Protein AF-A0A7C3QX15-F1 (afdb_monomer)

Structure (mmCIF, N/CA/C/O backbone):
data_AF-A0A7C3QX15-F1
#
_entry.id   AF-A0A7C3QX15-F1
#
loop_
_atom_site.group_PDB
_atom_site.id
_atom_site.type_symbol
_atom_site.label_atom_id
_atom_site.label_alt_id
_atom_site.label_comp_id
_atom_site.label_asym_id
_atom_site.label_entity_id
_atom_site.label_seq_id
_atom_site.pdbx_PDB_ins_code
_atom_site.Cartn_x
_atom_site.Cartn_y
_atom_site.Cartn_z
_atom_site.occupancy
_atom_site.B_iso_or_equiv
_atom_site.auth_seq_id
_atom_site.auth_comp_id
_atom_site.auth_asym_id
_atom_site.auth_atom_id
_atom_site.pdbx_PDB_model_num
ATOM 1 N N . LEU A 1 1 ? -19.356 -6.283 27.695 1.00 89.75 1 LEU A N 1
ATOM 2 C CA . LEU A 1 1 ? -19.575 -6.389 26.233 1.00 89.75 1 LEU A CA 1
ATOM 3 C C . LEU A 1 1 ? -19.190 -5.093 25.520 1.00 89.75 1 LEU A C 1
ATOM 5 O O . LEU A 1 1 ? -18.291 -5.144 24.699 1.00 89.75 1 LEU A O 1
ATOM 9 N N . TYR A 1 2 ? -19.756 -3.944 25.911 1.00 93.06 2 TYR A N 1
ATOM 10 C CA . TYR A 1 2 ? -19.477 -2.628 25.309 1.00 93.06 2 TYR A CA 1
ATOM 11 C C . TYR A 1 2 ? -17.982 -2.279 25.180 1.00 93.06 2 TYR A C 1
ATOM 13 O O . TYR A 1 2 ? -17.516 -1.969 24.092 1.00 93.06 2 TYR A O 1
ATOM 21 N N . LYS A 1 3 ? -17.191 -2.453 26.250 1.00 94.88 3 LYS A N 1
ATOM 22 C CA . LYS A 1 3 ? -15.732 -2.239 26.210 1.00 94.88 3 LYS A CA 1
ATOM 23 C C . LYS A 1 3 ? -15.023 -3.061 25.124 1.00 94.88 3 LYS A C 1
ATOM 25 O O . LYS A 1 3 ? -14.205 -2.522 24.402 1.00 94.88 3 LYS A O 1
ATOM 30 N N . ARG A 1 4 ? -15.403 -4.332 24.944 1.00 94.94 4 ARG A N 1
ATOM 31 C CA . ARG A 1 4 ? -14.824 -5.194 23.899 1.00 94.94 4 ARG A CA 1
ATOM 32 C C . ARG A 1 4 ? -15.169 -4.704 22.492 1.00 94.94 4 ARG A C 1
ATOM 34 O O . ARG A 1 4 ? -14.374 -4.887 21.583 1.00 94.94 4 ARG A O 1
ATOM 41 N N . ILE A 1 5 ? -16.348 -4.103 22.318 1.00 95.56 5 ILE A N 1
ATOM 42 C CA . ILE A 1 5 ? -16.753 -3.494 21.047 1.00 95.56 5 ILE A CA 1
ATOM 43 C C . ILE A 1 5 ? -15.894 -2.255 20.776 1.00 95.56 5 ILE A C 1
ATOM 45 O O . ILE A 1 5 ? -15.373 -2.137 19.675 1.00 95.56 5 ILE A O 1
ATOM 49 N N . MET A 1 6 ? -15.673 -1.395 21.778 1.00 94.81 6 MET A N 1
ATOM 50 C CA . MET A 1 6 ? -14.774 -0.239 21.635 1.00 94.81 6 MET A CA 1
ATOM 51 C C . MET A 1 6 ? -13.346 -0.672 21.279 1.00 94.81 6 MET A C 1
ATOM 53 O O . MET A 1 6 ? -12.776 -0.203 20.293 1.00 94.81 6 MET A O 1
ATOM 57 N N . ASP A 1 7 ? -12.806 -1.649 22.012 1.00 95.50 7 ASP A N 1
ATOM 58 C CA . ASP A 1 7 ? -11.473 -2.187 21.738 1.00 95.50 7 ASP A CA 1
ATOM 59 C C . ASP A 1 7 ? -11.401 -2.770 20.312 1.00 95.50 7 ASP A C 1
ATOM 61 O O . ASP A 1 7 ? -10.409 -2.600 19.603 1.00 95.50 7 ASP A O 1
ATOM 65 N N . PHE A 1 8 ? -12.457 -3.441 19.840 1.00 95.38 8 PHE A N 1
ATOM 66 C CA . PHE A 1 8 ? -12.529 -3.937 18.465 1.00 95.38 8 PHE A CA 1
ATOM 67 C C . PHE A 1 8 ? -12.553 -2.800 17.433 1.00 95.38 8 PHE A C 1
ATOM 69 O O . PHE A 1 8 ? -11.828 -2.878 16.441 1.00 95.38 8 PHE A O 1
ATOM 76 N N . THR A 1 9 ? -13.326 -1.733 17.658 1.00 93.69 9 THR A N 1
ATOM 77 C CA . THR A 1 9 ? -13.381 -0.585 16.736 1.00 93.69 9 THR A CA 1
ATOM 78 C C . THR A 1 9 ? -12.036 0.138 16.609 1.00 93.69 9 THR A C 1
ATOM 80 O O . THR A 1 9 ? -11.681 0.589 15.515 1.00 93.69 9 THR A O 1
ATOM 83 N N . ASP A 1 10 ? -11.226 0.158 17.671 1.00 93.75 10 ASP A N 1
ATOM 84 C CA . ASP A 1 10 ? -9.857 0.685 17.618 1.00 93.75 10 ASP A CA 1
ATOM 85 C C . ASP A 1 10 ? -8.946 -0.176 16.736 1.00 93.75 10 ASP A C 1
ATOM 87 O O . ASP A 1 10 ? -8.177 0.341 15.915 1.00 93.75 10 ASP A O 1
ATOM 91 N N . HIS A 1 11 ? -9.039 -1.504 16.859 1.00 94.75 11 HIS A N 1
ATOM 92 C CA . HIS A 1 11 ? -8.327 -2.421 15.967 1.00 94.75 11 HIS A CA 1
ATOM 93 C C . HIS A 1 11 ? -8.800 -2.272 14.519 1.00 94.75 11 HIS A C 1
ATOM 95 O O . HIS A 1 11 ? -7.972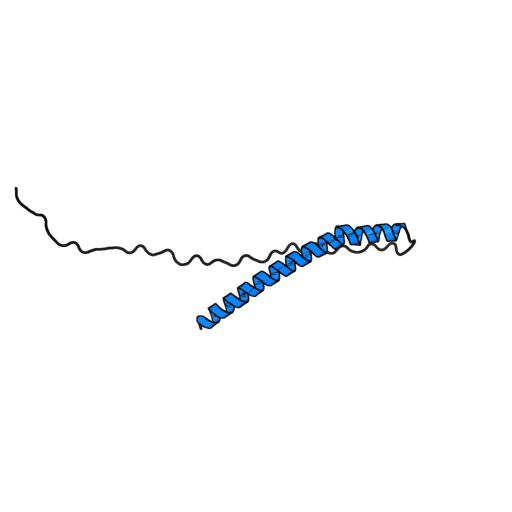 -2.208 13.610 1.00 94.75 11 HIS A O 1
ATOM 101 N N . TRP A 1 12 ? -10.108 -2.137 14.300 1.00 93.56 12 TRP A N 1
ATOM 102 C CA . TRP A 1 12 ? -10.686 -1.946 12.971 1.00 93.56 12 TRP A CA 1
ATOM 103 C C . TRP A 1 12 ? -10.180 -0.664 12.298 1.00 93.56 12 TRP A C 1
ATOM 105 O O . TRP A 1 12 ? -9.813 -0.665 11.122 1.00 93.56 12 TRP A O 1
ATOM 115 N N . THR A 1 13 ? -10.045 0.415 13.070 1.00 90.62 13 THR A N 1
ATOM 116 C CA . THR A 1 13 ? -9.457 1.675 12.597 1.00 90.62 13 THR A CA 1
ATOM 117 C C . THR A 1 13 ? -8.003 1.491 12.151 1.00 90.62 13 THR A C 1
ATOM 119 O O . THR A 1 13 ? -7.591 2.030 11.120 1.00 90.62 13 THR A O 1
ATOM 122 N N . LYS A 1 14 ? -7.210 0.704 12.891 1.00 92.50 14 LYS A N 1
ATOM 123 C CA . LYS A 1 14 ? -5.823 0.379 12.508 1.00 92.50 14 LYS A CA 1
ATOM 124 C C . LYS A 1 14 ? -5.769 -0.430 11.209 1.00 92.50 14 LYS A C 1
ATOM 126 O O . LYS A 1 14 ? -4.928 -0.136 10.361 1.00 92.50 14 LYS A O 1
ATOM 131 N N . VAL A 1 15 ? -6.680 -1.388 11.028 1.00 93.6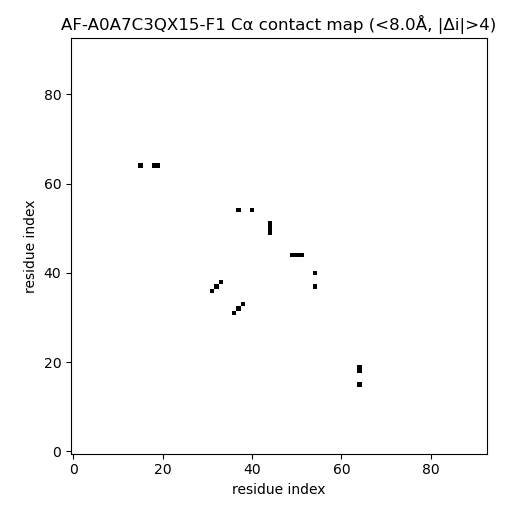9 15 VAL A N 1
ATOM 132 C CA . VAL A 1 15 ? -6.794 -2.175 9.787 1.00 93.69 15 VAL A CA 1
ATOM 133 C C . VAL A 1 15 ? -7.089 -1.270 8.591 1.00 93.69 15 VAL A C 1
ATOM 135 O O . VAL A 1 15 ? -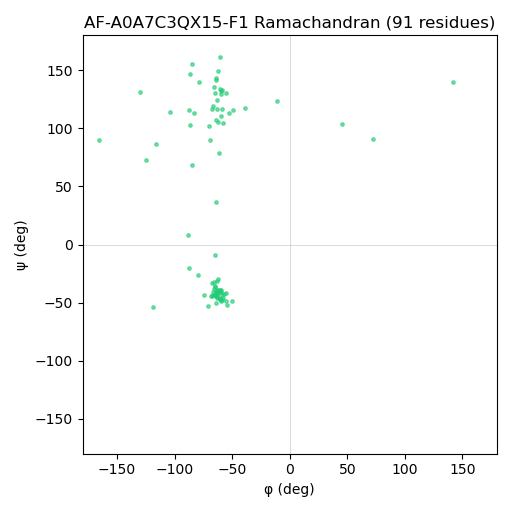6.394 -1.360 7.580 1.00 93.69 15 VAL A O 1
ATOM 138 N N . GLY A 1 16 ? -8.048 -0.347 8.717 1.00 88.25 16 GLY A N 1
ATOM 139 C CA . GLY A 1 16 ? -8.371 0.605 7.649 1.00 88.25 16 GLY A CA 1
ATOM 140 C C . GLY A 1 16 ? -7.165 1.446 7.213 1.00 88.25 16 GLY A C 1
ATOM 141 O O . GLY A 1 16 ? -6.907 1.589 6.019 1.00 88.25 16 GLY A O 1
ATOM 142 N N . LYS A 1 17 ? -6.367 1.934 8.174 1.00 87.94 17 LYS A N 1
ATOM 143 C CA . LYS A 1 17 ? -5.126 2.676 7.887 1.00 87.94 17 LYS A CA 1
ATOM 144 C C . LYS A 1 17 ? -4.088 1.816 7.161 1.00 87.94 17 LYS A C 1
ATOM 146 O O . LYS A 1 17 ? -3.513 2.265 6.175 1.00 87.94 17 LYS A O 1
ATOM 151 N N . ALA A 1 18 ? -3.858 0.589 7.630 1.00 91.06 18 ALA A N 1
ATOM 152 C CA . ALA A 1 18 ? -2.898 -0.324 7.009 1.00 91.06 18 ALA A CA 1
ATOM 153 C C . ALA A 1 18 ? -3.287 -0.672 5.564 1.00 91.06 18 ALA A C 1
ATOM 155 O O . ALA A 1 18 ? -2.423 -0.708 4.687 1.00 91.06 18 ALA A O 1
ATOM 156 N N . LEU A 1 19 ? -4.584 -0.864 5.304 1.00 90.81 19 LEU A N 1
ATOM 157 C CA . LEU A 1 19 ? -5.094 -1.100 3.958 1.00 90.81 19 LEU A CA 1
ATOM 158 C C . LEU A 1 19 ? -4.864 0.110 3.041 1.00 90.81 19 LEU A C 1
ATOM 160 O O . LEU A 1 19 ? -4.417 -0.076 1.913 1.00 90.81 19 LEU A O 1
ATOM 164 N N . GLY A 1 20 ? -5.091 1.334 3.530 1.00 85.44 20 GLY A N 1
ATOM 165 C CA . GLY A 1 20 ? -4.766 2.557 2.785 1.00 85.44 20 GLY A CA 1
ATOM 166 C C . GLY A 1 20 ? -3.295 2.603 2.359 1.00 85.44 20 GLY A C 1
ATOM 167 O O . GLY A 1 20 ? -2.993 2.756 1.178 1.00 85.44 20 GLY A O 1
ATOM 168 N N . THR A 1 21 ? -2.374 2.343 3.291 1.00 89.81 21 THR A N 1
ATOM 169 C CA . THR A 1 21 ? -0.933 2.283 2.991 1.00 89.81 21 THR A CA 1
ATOM 170 C C . THR A 1 21 ? -0.584 1.192 1.970 1.00 89.81 21 THR A C 1
ATOM 172 O O . THR A 1 21 ? 0.276 1.394 1.106 1.00 89.81 21 THR A O 1
ATOM 175 N N . ALA A 1 22 ? -1.226 0.023 2.058 1.00 89.94 22 ALA A N 1
ATOM 176 C CA . ALA A 1 22 ? -1.015 -1.071 1.113 1.00 89.94 22 ALA A CA 1
ATOM 177 C C . ALA A 1 22 ? -1.460 -0.684 -0.306 1.00 89.94 22 ALA A C 1
ATOM 179 O O . ALA A 1 22 ? -0.707 -0.896 -1.259 1.00 89.94 22 ALA A O 1
ATOM 180 N N . VAL A 1 23 ? -2.629 -0.048 -0.433 1.00 87.25 23 VAL A N 1
ATOM 181 C CA . VAL A 1 23 ? -3.142 0.483 -1.706 1.00 87.25 23 VAL A CA 1
ATOM 182 C C . VAL A 1 23 ? -2.199 1.547 -2.274 1.00 87.25 23 VAL A C 1
ATOM 184 O O . VAL A 1 23 ? -1.819 1.468 -3.441 1.00 87.25 23 VAL A O 1
ATOM 187 N N . ASP A 1 24 ? -1.724 2.488 -1.456 1.00 87.19 24 ASP A N 1
ATOM 188 C CA . ASP A 1 24 ? -0.763 3.509 -1.896 1.00 87.19 24 ASP A CA 1
ATOM 189 C C . ASP A 1 24 ? 0.544 2.898 -2.418 1.00 87.19 24 ASP A C 1
ATOM 191 O O . ASP A 1 24 ? 1.115 3.353 -3.415 1.00 87.19 24 ASP A O 1
ATOM 195 N N . THR A 1 25 ? 1.030 1.856 -1.744 1.00 91.38 25 THR A N 1
ATOM 196 C CA . THR A 1 25 ? 2.256 1.146 -2.128 1.00 91.38 25 THR A CA 1
ATOM 197 C C . THR A 1 25 ? 2.058 0.396 -3.440 1.00 91.38 25 THR A C 1
ATOM 199 O O . THR A 1 25 ? 2.898 0.500 -4.337 1.00 91.38 25 THR A O 1
ATOM 202 N N . TYR A 1 26 ? 0.924 -0.291 -3.589 1.00 89.19 26 TYR A N 1
ATOM 203 C CA . TYR A 1 26 ? 0.528 -0.944 -4.832 1.00 89.19 26 TYR A CA 1
ATOM 204 C C . TYR A 1 26 ? 0.452 0.051 -5.999 1.00 89.19 26 TYR A C 1
ATOM 206 O O . TYR A 1 26 ? 1.024 -0.202 -7.061 1.00 89.19 26 TYR A O 1
ATOM 214 N N . ASN A 1 27 ? -0.168 1.215 -5.796 1.00 85.75 27 ASN A N 1
ATOM 215 C CA . ASN A 1 27 ? -0.302 2.247 -6.828 1.00 85.75 27 ASN A CA 1
ATOM 216 C C . ASN A 1 27 ? 1.066 2.790 -7.276 1.00 85.75 27 ASN A C 1
ATOM 218 O O . ASN A 1 27 ? 1.329 2.931 -8.473 1.00 85.75 27 ASN A O 1
ATOM 222 N N . LYS A 1 28 ? 1.984 3.040 -6.332 1.00 88.75 28 LYS A N 1
ATOM 223 C CA . LYS A 1 28 ? 3.366 3.460 -6.643 1.00 88.75 28 LYS A CA 1
ATOM 224 C C . LYS A 1 28 ? 4.142 2.380 -7.401 1.00 88.75 28 LYS A C 1
ATOM 226 O O . LYS A 1 28 ? 4.877 2.695 -8.344 1.00 88.75 28 LYS A O 1
ATOM 231 N N . ALA A 1 29 ? 3.993 1.120 -6.993 1.00 90.94 29 ALA A N 1
ATOM 232 C CA . ALA A 1 29 ? 4.622 -0.015 -7.656 1.00 90.94 29 ALA A CA 1
ATOM 233 C C . ALA A 1 29 ? 4.087 -0.189 -9.085 1.00 90.94 29 ALA A C 1
ATOM 235 O O . ALA A 1 29 ? 4.885 -0.306 -10.013 1.00 90.94 29 ALA A O 1
ATOM 236 N N . SER A 1 30 ? 2.771 -0.089 -9.279 1.00 88.94 30 SER A N 1
ATOM 237 C CA . SER A 1 30 ? 2.117 -0.160 -10.594 1.00 88.94 30 SER A CA 1
ATOM 238 C C . SER A 1 30 ? 2.609 0.950 -11.525 1.00 88.94 30 SER A C 1
ATOM 240 O O . SER A 1 30 ? 3.081 0.675 -12.627 1.00 88.94 30 SER A O 1
ATOM 242 N N . GLY A 1 31 ? 2.677 2.196 -11.043 1.00 87.25 31 GLY A N 1
ATOM 243 C CA . GLY A 1 31 ? 3.252 3.291 -11.831 1.00 87.25 31 GLY A CA 1
ATOM 244 C C . GLY A 1 31 ? 4.735 3.086 -12.183 1.00 87.25 31 GLY A C 1
ATOM 245 O O . GLY A 1 31 ? 5.200 3.548 -13.227 1.00 87.25 31 GLY A O 1
ATOM 246 N N . THR A 1 32 ? 5.497 2.380 -11.341 1.00 92.12 32 THR A N 1
ATOM 247 C CA . THR A 1 32 ? 6.898 2.019 -11.626 1.00 92.12 32 THR A CA 1
ATOM 248 C C . THR A 1 32 ? 6.991 0.903 -12.666 1.00 92.12 32 THR A C 1
ATOM 250 O O . THR A 1 32 ? 7.812 0.991 -13.584 1.00 92.12 32 THR A O 1
ATOM 253 N N . LEU A 1 33 ? 6.142 -0.119 -12.543 1.00 90.00 33 LEU A N 1
ATOM 254 C CA . LEU A 1 33 ? 6.014 -1.218 -13.496 1.00 90.00 33 LEU A CA 1
ATOM 255 C C . LEU A 1 33 ? 5.743 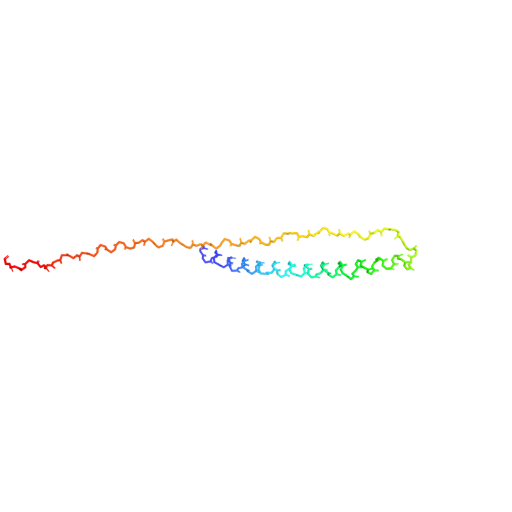-0.665 -14.902 1.00 90.00 33 LEU A C 1
ATOM 257 O O . LEU A 1 33 ? 6.509 -0.933 -15.828 1.00 90.00 33 LEU A O 1
ATOM 261 N N . GLU A 1 34 ? 4.735 0.193 -15.039 1.00 87.62 34 GLU A N 1
ATOM 262 C CA . GLU A 1 34 ? 4.333 0.781 -16.319 1.00 87.62 34 GLU A CA 1
ATOM 263 C C . GLU A 1 34 ? 5.416 1.674 -16.933 1.00 87.62 34 GLU A C 1
ATOM 265 O O . GLU A 1 34 ? 5.785 1.512 -18.098 1.00 87.62 34 GLU A O 1
ATOM 270 N N . ARG A 1 35 ? 5.965 2.614 -16.152 1.00 89.62 35 ARG A N 1
ATOM 271 C CA . ARG A 1 35 ? 6.870 3.650 -16.684 1.00 89.62 35 ARG A CA 1
ATOM 272 C C . ARG A 1 35 ? 8.294 3.166 -16.909 1.00 89.62 35 ARG A C 1
ATOM 274 O O . ARG A 1 35 ? 9.015 3.765 -17.704 1.00 89.62 35 ARG A O 1
ATOM 281 N N . ARG A 1 36 ? 8.739 2.150 -16.168 1.00 90.88 36 ARG A N 1
ATOM 282 C CA . ARG A 1 36 ? 10.146 1.721 -16.177 1.00 90.88 36 ARG A CA 1
ATOM 283 C C . ARG A 1 36 ? 10.301 0.293 -16.657 1.00 90.88 36 ARG A C 1
ATOM 285 O O . ARG A 1 36 ? 11.073 0.054 -17.584 1.00 90.88 36 ARG A O 1
ATOM 292 N N . VAL A 1 37 ? 9.584 -0.645 -16.046 1.00 90.31 37 VAL A N 1
ATOM 293 C CA . VAL A 1 37 ? 9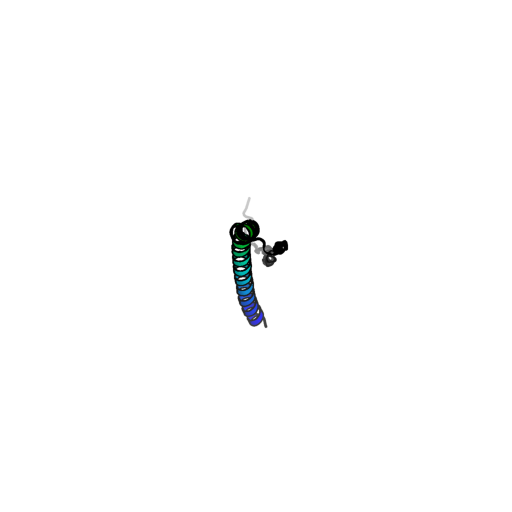.790 -2.076 -16.303 1.00 90.31 37 VAL A CA 1
ATOM 294 C C . VAL A 1 37 ? 9.283 -2.452 -17.690 1.00 90.31 37 VAL A C 1
ATOM 296 O O . VAL A 1 37 ? 10.062 -2.968 -18.486 1.00 90.31 37 VAL A O 1
ATOM 299 N N . LEU A 1 38 ? 8.032 -2.124 -18.024 1.00 88.50 38 LEU A N 1
ATOM 300 C CA . LEU A 1 38 ? 7.453 -2.470 -19.328 1.00 88.50 38 LEU A CA 1
ATOM 301 C C . LEU A 1 38 ? 8.168 -1.760 -20.487 1.00 88.50 38 LEU A C 1
ATOM 303 O O . LEU A 1 38 ? 8.410 -2.360 -21.533 1.00 88.50 38 LEU A O 1
ATOM 307 N N . VAL A 1 39 ? 8.591 -0.508 -20.290 1.00 88.06 39 VAL A N 1
ATOM 308 C CA . VAL A 1 39 ? 9.405 0.225 -21.278 1.00 88.06 39 VAL A CA 1
ATOM 309 C C . VAL A 1 39 ? 10.760 -0.454 -21.496 1.00 88.06 39 VAL A C 1
ATOM 311 O O . VAL A 1 39 ? 11.197 -0.617 -22.635 1.00 88.06 39 VAL A O 1
ATOM 314 N N . THR A 1 40 ? 11.425 -0.881 -20.420 1.00 88.88 40 THR A N 1
ATOM 315 C CA . THR A 1 40 ? 12.714 -1.584 -20.512 1.00 88.88 40 THR A CA 1
ATOM 316 C C . THR A 1 40 ? 12.553 -2.947 -21.178 1.00 88.88 40 THR A C 1
ATOM 318 O O . THR A 1 40 ? 13.368 -3.305 -22.023 1.00 88.88 40 THR A O 1
ATOM 321 N N . ALA A 1 41 ? 11.484 -3.681 -20.864 1.00 87.06 41 ALA A N 1
ATOM 322 C CA . ALA A 1 41 ? 11.172 -4.955 -21.501 1.00 87.06 41 ALA A CA 1
ATOM 323 C C . ALA A 1 41 ? 11.000 -4.819 -23.023 1.00 87.06 41 ALA A C 1
ATOM 325 O O . ALA A 1 41 ? 11.582 -5.604 -23.769 1.00 87.06 41 ALA A O 1
ATOM 326 N N . ARG A 1 42 ? 10.293 -3.776 -23.490 1.00 85.06 42 ARG A N 1
ATOM 327 C CA . ARG A 1 42 ? 10.153 -3.475 -24.928 1.00 85.06 42 ARG A CA 1
ATOM 328 C C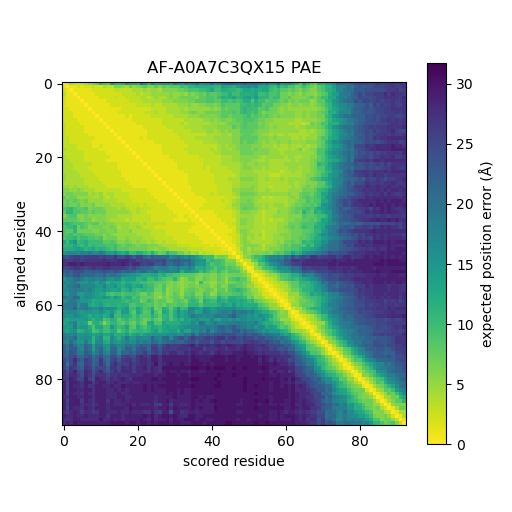 . ARG A 1 42 ? 11.507 -3.234 -25.603 1.00 85.06 42 ARG A C 1
ATOM 330 O O . ARG A 1 42 ? 11.799 -3.868 -26.610 1.00 85.06 42 ARG A O 1
ATOM 337 N N . ARG A 1 43 ? 12.369 -2.404 -25.004 1.00 85.38 43 ARG A N 1
ATOM 338 C CA . ARG A 1 43 ? 13.724 -2.134 -25.531 1.00 85.38 43 ARG A CA 1
ATOM 339 C C . ARG A 1 43 ? 14.610 -3.380 -25.545 1.00 85.38 43 ARG A C 1
ATOM 341 O O . ARG A 1 43 ? 15.379 -3.584 -26.476 1.00 85.38 43 ARG A O 1
ATOM 348 N N . LEU A 1 44 ? 14.518 -4.224 -24.517 1.00 84.44 44 L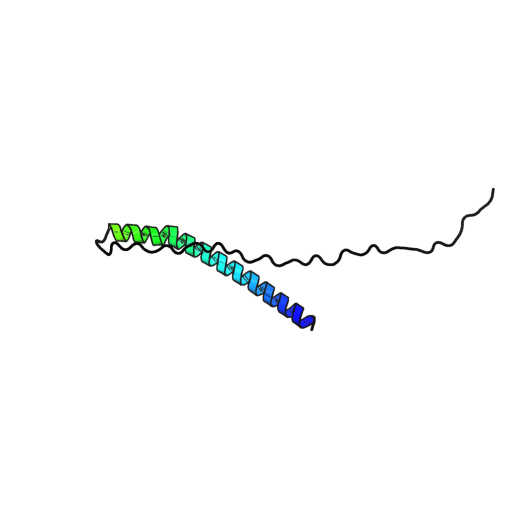EU A N 1
ATOM 349 C CA . LEU A 1 44 ? 15.267 -5.483 -24.464 1.00 84.44 44 LEU A CA 1
ATOM 350 C C . LEU A 1 44 ? 14.826 -6.464 -25.555 1.00 84.44 44 LEU A C 1
ATOM 352 O O . LEU A 1 44 ? 15.681 -7.162 -26.095 1.00 84.44 44 LEU A O 1
ATOM 356 N N . ARG A 1 45 ? 13.530 -6.490 -25.891 1.00 79.44 45 ARG A N 1
ATOM 357 C CA . ARG A 1 45 ? 12.992 -7.263 -27.020 1.00 79.44 45 ARG A CA 1
ATOM 358 C C . ARG A 1 45 ? 13.503 -6.743 -28.365 1.00 79.44 45 ARG A C 1
ATOM 360 O O . ARG A 1 45 ? 13.806 -7.527 -29.247 1.00 79.44 45 ARG A O 1
ATOM 367 N N . GLU A 1 46 ? 13.633 -5.430 -28.525 1.00 81.88 46 GLU A N 1
ATOM 368 C CA . GLU A 1 46 ? 14.193 -4.835 -29.750 1.00 81.88 46 GLU A CA 1
ATOM 369 C C . GLU A 1 46 ? 15.690 -5.151 -29.924 1.00 81.88 46 GLU A C 1
ATOM 371 O O . GLU A 1 46 ? 16.167 -5.311 -31.044 1.00 81.88 46 GLU A O 1
ATOM 376 N N . LEU A 1 47 ? 16.436 -5.253 -28.818 1.00 81.25 47 LEU A N 1
ATOM 377 C CA . LEU A 1 47 ? 17.892 -5.454 -28.818 1.00 81.25 47 LEU A CA 1
ATOM 378 C C . LEU A 1 47 ? 18.331 -6.921 -28.873 1.00 81.25 47 LEU A C 1
ATOM 380 O O . LEU A 1 47 ? 19.487 -7.202 -29.194 1.00 81.25 47 LEU A O 1
ATOM 384 N N . ARG A 1 48 ? 17.459 -7.864 -28.514 1.00 62.03 48 ARG A N 1
ATOM 385 C CA . ARG A 1 48 ? 17.757 -9.298 -28.533 1.00 62.03 48 ARG A CA 1
ATOM 386 C C . ARG A 1 48 ? 16.642 -10.013 -29.271 1.00 62.03 48 ARG A C 1
ATOM 388 O O . ARG A 1 48 ? 15.490 -9.852 -28.903 1.00 62.03 48 ARG A O 1
ATOM 395 N N . SER A 1 49 ? 16.998 -10.879 -30.217 1.00 60.53 49 SER A N 1
ATOM 396 C CA . SER A 1 49 ? 16.121 -11.858 -30.881 1.00 60.53 49 SER A CA 1
ATOM 397 C C . SER A 1 49 ? 15.554 -12.925 -29.917 1.00 60.53 49 SER A C 1
ATOM 399 O O . SER A 1 49 ? 15.515 -14.110 -30.242 1.00 60.53 49 SER A O 1
ATOM 401 N N . GLY A 1 50 ? 15.228 -12.544 -28.683 1.00 64.50 50 GLY A N 1
ATOM 402 C CA . GLY A 1 50 ? 14.556 -13.377 -27.698 1.00 64.50 50 GLY A CA 1
ATOM 403 C C . GLY A 1 50 ? 13.044 -13.318 -27.889 1.00 64.50 50 GLY A C 1
ATOM 404 O O . GLY A 1 50 ? 12.536 -12.351 -28.447 1.00 64.50 50 GLY A O 1
ATOM 405 N N . THR A 1 51 ? 12.381 -14.381 -27.423 1.00 63.72 51 THR A N 1
ATOM 406 C CA . THR A 1 51 ? 10.929 -14.645 -27.400 1.00 63.72 51 THR A CA 1
ATOM 407 C C . THR A 1 51 ? 10.026 -13.459 -27.754 1.00 63.72 51 THR A C 1
ATOM 409 O O . THR A 1 51 ? 10.033 -12.439 -27.071 1.00 63.72 51 THR A O 1
ATOM 412 N N . GLU A 1 52 ? 9.179 -13.649 -28.772 1.00 65.12 52 GLU A N 1
ATOM 413 C CA . GLU A 1 52 ? 8.142 -12.694 -29.203 1.00 65.12 52 GLU A CA 1
ATOM 414 C C . GLU A 1 52 ? 7.044 -12.456 -28.150 1.00 65.12 52 GLU A C 1
ATOM 416 O O . GLU A 1 52 ? 6.223 -11.554 -28.308 1.00 65.12 52 GLU A O 1
ATOM 421 N N . GLU A 1 53 ? 7.029 -13.244 -27.071 1.00 70.44 53 GLU A N 1
ATOM 422 C CA . GLU A 1 53 ? 6.023 -13.182 -26.016 1.00 70.44 53 GLU A CA 1
ATOM 423 C C . GLU A 1 53 ? 6.046 -11.835 -25.275 1.00 70.44 53 GLU A C 1
ATOM 425 O O . GLU A 1 53 ? 7.069 -11.385 -24.749 1.00 70.44 53 GLU A O 1
ATOM 430 N N . GLU A 1 54 ? 4.891 -11.170 -25.245 1.00 71.62 54 GLU A N 1
ATOM 431 C CA . GLU A 1 54 ? 4.712 -9.901 -24.551 1.00 71.62 54 GLU A CA 1
ATOM 432 C C . GLU A 1 54 ? 4.536 -10.131 -23.047 1.00 71.62 54 GLU A C 1
ATOM 434 O O . GLU A 1 54 ? 3.845 -11.054 -22.620 1.00 71.62 54 GLU A O 1
ATOM 439 N N . ILE A 1 55 ? 5.147 -9.271 -22.224 1.00 79.12 55 ILE A N 1
ATOM 440 C CA . ILE A 1 55 ? 4.933 -9.324 -20.777 1.00 79.12 55 ILE A CA 1
ATOM 441 C C . ILE A 1 55 ? 3.473 -8.944 -20.500 1.00 79.12 55 ILE A C 1
ATOM 443 O O . ILE A 1 55 ? 3.087 -7.810 -20.805 1.00 79.12 55 ILE A O 1
ATOM 447 N N . PRO A 1 56 ? 2.668 -9.837 -19.896 1.00 76.62 56 PRO A N 1
ATOM 448 C CA . PRO A 1 56 ? 1.279 -9.538 -19.602 1.00 76.62 56 PRO A CA 1
ATOM 449 C C . PRO A 1 56 ? 1.194 -8.403 -18.582 1.00 76.62 56 PRO A C 1
ATOM 451 O O . PRO A 1 56 ? 1.843 -8.430 -17.533 1.00 76.62 56 PRO A O 1
ATOM 454 N N . VAL A 1 57 ? 0.378 -7.397 -18.893 1.00 77.44 57 VAL A N 1
ATOM 455 C CA . VAL A 1 57 ? 0.097 -6.286 -17.983 1.00 77.44 57 VAL A CA 1
ATOM 456 C C . VAL A 1 57 ? -1.076 -6.694 -17.096 1.00 77.44 57 VAL A C 1
ATOM 458 O O . VAL A 1 57 ? -2.166 -6.932 -17.621 1.00 77.44 57 VAL A O 1
ATOM 461 N N . PRO A 1 58 ? -0.886 -6.819 -15.771 1.00 71.44 58 PRO A N 1
ATOM 462 C CA . PRO A 1 58 ? -1.995 -7.123 -14.882 1.00 71.44 58 PRO A CA 1
ATOM 463 C C . PRO A 1 58 ? -3.019 -5.973 -14.912 1.00 71.44 58 PRO A C 1
ATOM 465 O O . PRO A 1 58 ? -2.622 -4.809 -15.006 1.00 71.44 58 PRO A O 1
ATOM 468 N N . PRO A 1 59 ? -4.328 -6.269 -14.833 1.00 73.50 59 PRO A N 1
ATOM 469 C CA . PRO A 1 59 ? -5.354 -5.234 -14.771 1.00 73.50 59 PRO A CA 1
ATOM 470 C C . PRO A 1 59 ? -5.192 -4.381 -13.506 1.00 73.50 59 PRO A C 1
ATOM 472 O O . PRO A 1 59 ? -4.750 -4.865 -12.461 1.00 73.50 59 PRO A O 1
ATOM 475 N N . ALA A 1 60 ? -5.574 -3.106 -13.593 1.00 72.50 60 ALA A N 1
ATOM 476 C CA . ALA A 1 60 ? -5.540 -2.208 -12.447 1.00 72.50 60 ALA A CA 1
ATOM 477 C C . ALA A 1 60 ? -6.521 -2.676 -11.360 1.00 72.50 60 ALA A C 1
ATOM 479 O O . ALA A 1 60 ? -7.632 -3.123 -11.644 1.00 72.50 60 ALA A O 1
ATOM 480 N N . VAL A 1 61 ? -6.120 -2.545 -10.095 1.00 76.00 61 VAL A N 1
ATOM 481 C CA . VAL A 1 61 ? -7.017 -2.779 -8.959 1.00 76.00 61 VAL A CA 1
ATOM 482 C C . VAL A 1 61 ? -7.750 -1.469 -8.674 1.00 76.00 61 VAL A C 1
ATOM 484 O O . VAL A 1 61 ? -7.179 -0.556 -8.088 1.00 76.00 61 VAL A O 1
ATOM 487 N N . GLU A 1 62 ? -9.015 -1.370 -9.085 1.00 66.62 62 GLU A N 1
ATOM 488 C CA . GLU A 1 62 ? -9.851 -0.161 -8.921 1.00 66.62 62 GLU A CA 1
ATOM 489 C C . GLU A 1 62 ? -10.614 -0.111 -7.578 1.00 66.62 62 GLU A C 1
ATOM 491 O O . GLU A 1 62 ? -11.474 0.740 -7.356 1.00 66.62 62 GLU A O 1
ATOM 496 N N . SER A 1 63 ? -10.323 -1.032 -6.654 1.00 68.31 63 SER A N 1
ATOM 497 C CA . SER A 1 63 ? -11.045 -1.140 -5.383 1.00 68.31 63 SER A CA 1
ATOM 498 C C . SER A 1 63 ? -10.507 -0.160 -4.339 1.00 68.31 63 SER A C 1
ATOM 500 O O . SER A 1 63 ? -9.407 -0.337 -3.817 1.00 68.31 63 SER A O 1
ATOM 502 N N . LEU A 1 64 ? -11.322 0.824 -3.952 1.00 69.06 64 LEU A N 1
ATOM 503 C CA . LEU A 1 64 ? -11.050 1.677 -2.793 1.00 69.06 64 LEU A CA 1
ATOM 504 C C . LEU A 1 64 ? -11.578 1.039 -1.496 1.00 69.06 64 LEU A C 1
ATOM 506 O O . LEU A 1 64 ? -12.625 0.384 -1.514 1.00 69.06 64 LEU A O 1
ATOM 510 N N . PRO A 1 65 ? -10.904 1.242 -0.347 1.00 66.94 65 PRO A N 1
ATOM 511 C CA . PRO A 1 65 ? -11.456 0.869 0.950 1.00 66.94 65 PRO A CA 1
ATOM 512 C C . PRO A 1 65 ? -12.827 1.520 1.168 1.00 66.94 65 PRO A C 1
ATOM 514 O O . PRO A 1 65 ? -12.981 2.730 0.994 1.00 66.94 65 PRO A O 1
ATOM 517 N N . ARG A 1 66 ? -13.830 0.726 1.566 1.00 70.56 66 ARG A N 1
ATOM 518 C CA . ARG A 1 66 ? -15.175 1.239 1.862 1.00 70.56 66 ARG A CA 1
ATOM 519 C C . ARG A 1 66 ? -15.090 2.273 2.997 1.00 70.56 66 ARG A C 1
ATOM 521 O O . ARG A 1 66 ? -14.521 1.944 4.043 1.00 70.56 66 ARG A O 1
ATOM 528 N N . PRO A 1 67 ? -15.666 3.481 2.845 1.00 65.75 67 PRO A N 1
ATOM 529 C CA . PRO A 1 67 ? -15.687 4.457 3.927 1.00 65.75 67 PRO A CA 1
ATOM 530 C C . PRO A 1 67 ? -1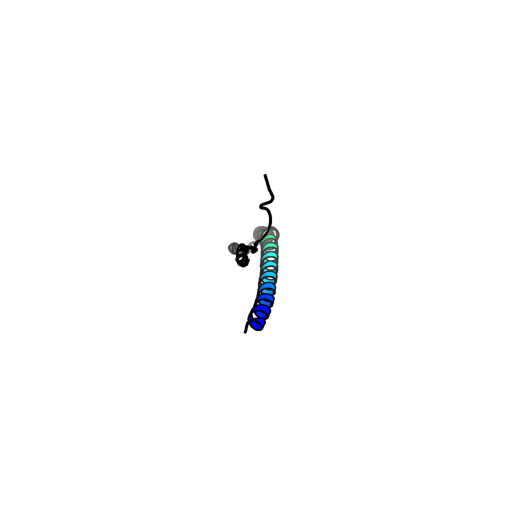6.442 3.879 5.127 1.00 65.75 67 PRO A C 1
ATOM 532 O O . PRO A 1 67 ? -17.516 3.289 4.979 1.00 65.75 67 PRO A O 1
ATOM 535 N N . SER A 1 68 ? -15.863 4.024 6.320 1.00 66.69 68 SER A N 1
ATOM 536 C CA . SER A 1 68 ? -16.535 3.623 7.555 1.00 66.69 68 SER A CA 1
ATOM 537 C C . SER A 1 68 ? -17.757 4.510 7.764 1.00 66.69 68 SER A C 1
ATOM 539 O O . SER A 1 68 ? -17.666 5.728 7.615 1.00 66.69 68 SER A O 1
ATOM 541 N N . ILE A 1 69 ? -18.891 3.909 8.128 1.00 70.69 69 ILE A N 1
ATOM 542 C CA . ILE A 1 69 ? -20.099 4.647 8.498 1.00 70.69 69 ILE A CA 1
ATOM 543 C C . ILE A 1 69 ? -19.751 5.435 9.765 1.00 70.69 69 ILE A C 1
ATOM 545 O O . ILE A 1 69 ? -19.573 4.847 10.831 1.00 70.69 69 ILE A O 1
ATOM 549 N N . GLN A 1 70 ? -19.587 6.754 9.651 1.00 60.97 70 GLN A N 1
ATOM 550 C CA . GLN A 1 70 ? -19.623 7.626 10.818 1.00 60.97 70 GLN A CA 1
ATOM 551 C C . GLN A 1 70 ? -21.079 7.625 11.273 1.00 60.97 70 GLN A C 1
ATOM 553 O O . GLN A 1 70 ? -21.931 8.231 10.628 1.00 60.97 70 GLN A O 1
ATOM 558 N N . HIS A 1 71 ? -21.395 6.865 12.320 1.00 57.72 71 HIS A N 1
ATOM 559 C CA . HIS A 1 71 ? -22.688 7.005 12.973 1.00 57.72 71 HIS A CA 1
ATOM 560 C C . HIS A 1 71 ? -22.755 8.432 13.527 1.00 57.72 71 HIS A C 1
ATOM 562 O O . HIS A 1 71 ? -22.089 8.744 14.513 1.00 57.72 71 HIS A O 1
ATOM 568 N N . ALA A 1 72 ? -23.527 9.302 12.875 1.00 53.69 72 ALA A N 1
ATOM 569 C CA . ALA A 1 72 ? -24.039 10.499 13.520 1.00 53.69 72 ALA A CA 1
ATOM 570 C C . ALA A 1 72 ? -24.863 10.020 14.726 1.00 53.69 72 ALA A C 1
ATOM 572 O O . ALA A 1 72 ? -25.792 9.224 14.568 1.00 53.69 72 ALA A O 1
ATOM 573 N N . GLY A 1 73 ? -24.431 10.390 15.933 1.00 51.84 73 GLY A N 1
ATOM 574 C CA . GLY A 1 73 ? -25.159 10.104 17.169 1.00 51.84 73 GLY A CA 1
ATOM 575 C C . GLY A 1 73 ? -26.548 10.756 17.159 1.00 51.84 73 GLY A C 1
ATOM 576 O O . GLY A 1 73 ? -26.784 11.647 16.343 1.00 51.84 73 GLY A O 1
ATOM 577 N N . PRO A 1 74 ? -27.470 10.286 18.017 1.00 57.31 74 PRO A N 1
ATOM 578 C CA . PRO A 1 74 ? -28.879 10.651 17.952 1.00 57.31 74 PRO A CA 1
ATOM 579 C C . PRO A 1 74 ? -29.065 12.161 18.098 1.00 57.31 74 PRO A C 1
ATOM 581 O O . PRO A 1 74 ? -28.487 12.778 18.988 1.00 57.31 74 PRO A O 1
ATOM 584 N N . GLU A 1 75 ? -29.877 12.708 17.197 1.00 58.09 75 GLU A N 1
ATOM 585 C CA . GLU A 1 75 ? -30.494 14.030 17.268 1.00 58.09 75 GLU A CA 1
ATOM 586 C C . GLU A 1 75 ? -30.927 14.317 18.713 1.00 58.09 75 GLU A C 1
ATOM 588 O O . GLU A 1 75 ? -31.711 13.557 19.288 1.00 58.09 75 GLU A O 1
ATOM 593 N N . GLU A 1 76 ? -30.336 15.354 19.322 1.00 55.16 76 GLU A N 1
ATOM 594 C CA . GLU A 1 76 ? -30.707 15.839 20.651 1.00 55.16 76 GLU A CA 1
ATOM 595 C C . GLU A 1 76 ? -32.217 16.090 20.657 1.00 55.16 76 GLU A C 1
ATOM 597 O O . GLU A 1 76 ? -32.723 16.953 19.940 1.00 55.16 76 GLU A O 1
ATOM 602 N N . ALA A 1 77 ? -32.954 15.294 21.435 1.00 52.59 77 ALA A N 1
ATOM 603 C CA . ALA A 1 77 ? -34.364 15.549 21.664 1.00 52.59 77 ALA A CA 1
ATOM 604 C C . ALA A 1 77 ? -34.494 16.948 22.286 1.00 52.59 77 ALA A C 1
ATOM 606 O O . ALA A 1 77 ? -33.750 17.246 23.224 1.00 52.59 77 ALA A O 1
ATOM 607 N N . PRO A 1 78 ? -35.409 17.806 21.801 1.00 52.50 78 PRO A N 1
ATOM 608 C CA . PRO A 1 78 ? -35.585 19.120 22.386 1.00 52.50 78 PRO A CA 1
ATOM 609 C C . PRO A 1 78 ? -36.044 18.922 23.828 1.00 52.50 78 PRO A C 1
ATOM 611 O O . PRO A 1 78 ? -37.105 18.346 24.081 1.00 52.50 78 PRO A O 1
ATOM 614 N N . GLU A 1 79 ? -35.223 19.373 24.771 1.00 55.50 79 GLU A N 1
ATOM 615 C CA . GLU A 1 79 ? -35.625 19.515 26.159 1.00 55.50 79 GLU A CA 1
ATOM 616 C C . GLU A 1 79 ? -36.831 20.457 26.171 1.00 55.50 79 GLU A C 1
ATOM 618 O O . GLU A 1 79 ? -36.712 21.662 25.947 1.00 55.50 79 GLU A O 1
ATOM 623 N N . THR A 1 80 ? -38.030 19.904 26.358 1.00 53.00 80 THR A N 1
ATOM 624 C CA . THR A 1 80 ? -39.196 20.714 26.684 1.00 53.00 80 THR A CA 1
ATOM 625 C C . THR A 1 80 ? -38.971 21.241 28.091 1.00 53.00 80 THR A C 1
ATOM 627 O O . THR A 1 80 ? -39.354 20.601 29.073 1.00 53.00 80 THR A O 1
ATOM 630 N N . ASP A 1 81 ? -38.338 22.407 28.170 1.00 51.47 81 ASP A N 1
ATOM 631 C CA . ASP A 1 81 ? -38.403 23.310 29.308 1.00 51.47 81 ASP A CA 1
ATOM 632 C C . ASP A 1 81 ? -39.869 23.735 29.487 1.00 51.47 81 ASP A C 1
ATOM 634 O O . ASP A 1 81 ? -40.316 24.791 29.046 1.00 51.47 81 ASP A O 1
ATOM 638 N N . THR A 1 82 ? -40.674 22.852 30.081 1.00 50.00 82 THR A N 1
ATOM 639 C CA . THR A 1 82 ? -41.914 23.259 30.745 1.00 50.00 82 THR A CA 1
ATOM 640 C C . THR A 1 82 ? -41.523 23.677 32.153 1.00 50.00 82 THR A C 1
ATOM 642 O O . THR A 1 82 ? -41.817 23.004 33.141 1.00 50.00 82 THR A O 1
ATOM 645 N N . GLY A 1 83 ? -40.793 24.790 32.219 1.00 43.81 83 GLY A N 1
ATOM 646 C CA . GLY A 1 83 ? -40.612 25.564 33.426 1.00 43.81 83 GLY A CA 1
ATOM 647 C C . GLY A 1 83 ? -41.980 26.024 33.909 1.00 43.81 83 GLY A C 1
ATOM 648 O O . GLY A 1 83 ? -42.649 26.848 33.286 1.00 43.81 83 GLY A O 1
ATOM 649 N N . ALA A 1 84 ? -42.400 25.448 35.028 1.00 55.31 84 ALA A N 1
ATOM 650 C CA . ALA A 1 84 ? -43.437 25.996 35.873 1.00 55.31 84 ALA A CA 1
ATOM 651 C C . ALA A 1 84 ? -43.135 27.480 36.140 1.00 55.31 84 ALA A C 1
ATOM 653 O O . ALA A 1 84 ? -42.137 27.805 36.780 1.00 55.31 84 ALA A O 1
ATOM 654 N N . ASN A 1 85 ? -44.003 28.372 35.666 1.00 51.62 85 ASN A N 1
ATOM 655 C CA . ASN A 1 85 ? -44.068 29.737 36.168 1.00 51.62 85 ASN A CA 1
ATOM 656 C C . ASN A 1 85 ? -45.498 30.032 36.622 1.00 51.62 85 ASN A C 1
ATOM 658 O O . ASN A 1 85 ? -46.260 30.747 35.975 1.00 51.62 85 ASN A O 1
ATOM 662 N N . ASP A 1 86 ? -45.848 29.425 37.755 1.00 53.81 86 ASP A N 1
ATOM 663 C CA . ASP A 1 86 ? -46.744 30.068 38.701 1.00 53.81 86 ASP A CA 1
ATOM 664 C C . ASP A 1 86 ? -45.992 31.271 39.282 1.00 53.81 86 ASP A C 1
ATOM 666 O O . ASP A 1 86 ? -44.987 31.100 39.974 1.00 53.81 86 ASP A O 1
ATOM 670 N N . ASN A 1 87 ? -46.513 32.472 39.024 1.00 50.16 8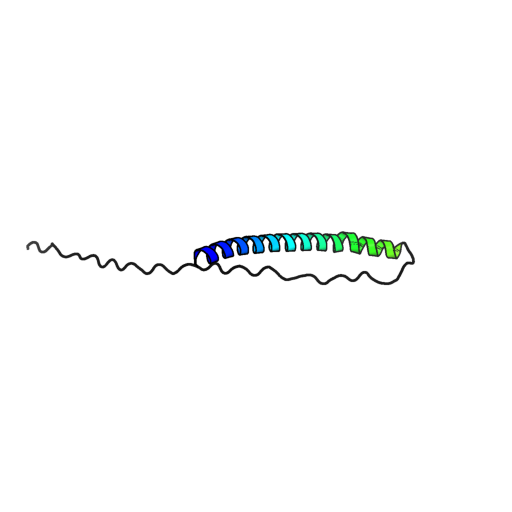7 ASN A N 1
ATOM 671 C CA . ASN A 1 87 ? -46.872 33.482 40.028 1.00 50.16 87 ASN A CA 1
ATOM 672 C C . ASN A 1 87 ? -46.556 34.925 39.583 1.00 50.16 87 ASN A C 1
ATOM 674 O O . ASN A 1 87 ? -45.487 35.236 39.071 1.00 50.16 87 ASN A O 1
ATOM 678 N N . GLN A 1 88 ? -47.497 35.811 39.926 1.00 54.03 88 GLN A N 1
ATOM 679 C CA . GLN A 1 88 ? -47.366 37.269 40.045 1.00 54.03 88 GLN A CA 1
ATOM 680 C C . GLN A 1 88 ? -47.229 38.098 38.759 1.00 54.03 88 GLN A C 1
ATOM 682 O O . GLN A 1 88 ? -46.132 38.487 38.381 1.00 54.03 88 GLN A O 1
ATOM 687 N N . ASN A 1 89 ? -48.368 38.550 38.211 1.00 47.12 89 ASN A N 1
ATOM 688 C CA . ASN A 1 89 ? -48.682 39.991 38.218 1.00 47.12 89 ASN A CA 1
ATOM 689 C C . ASN A 1 89 ? -50.164 40.259 37.865 1.00 47.12 89 ASN A C 1
ATOM 691 O O . ASN A 1 89 ? -50.518 40.460 36.708 1.00 47.12 89 ASN A O 1
ATOM 695 N N . GLN A 1 90 ? -51.040 40.294 38.870 1.00 49.75 90 GLN A N 1
ATOM 696 C CA . GLN A 1 90 ? -52.274 41.083 38.803 1.00 49.75 90 GLN A CA 1
ATOM 697 C C . GLN A 1 90 ? -52.168 42.144 39.898 1.00 49.75 90 GLN A C 1
ATOM 699 O O . GLN A 1 90 ? -52.568 41.926 41.039 1.00 49.75 90 GLN A O 1
ATOM 704 N N . LYS A 1 91 ? -51.538 43.268 39.549 1.00 52.25 91 LYS A N 1
ATOM 705 C CA . LYS A 1 91 ? -51.668 44.533 40.269 1.00 52.25 91 LYS A CA 1
ATOM 706 C C . LYS A 1 91 ? -52.570 45.452 39.449 1.00 52.25 91 LYS A C 1
ATOM 708 O O . LYS A 1 91 ? -52.213 45.816 38.337 1.00 52.25 91 LYS A O 1
ATOM 713 N N . GLU A 1 92 ? -53.730 45.738 40.032 1.00 46.62 92 GLU A N 1
ATOM 714 C CA . GLU A 1 92 ? -54.313 47.077 40.194 1.00 46.62 92 GLU A CA 1
ATOM 715 C C . GLU A 1 92 ? -54.294 48.025 38.979 1.00 46.62 92 GLU A C 1
ATOM 717 O O . GLU A 1 92 ? -53.279 48.668 38.715 1.00 46.62 92 GLU A O 1
ATOM 722 N N . ALA A 1 93 ? -55.455 48.183 38.328 1.00 41.78 93 ALA A N 1
ATOM 723 C CA . ALA A 1 93 ? -56.130 49.467 38.052 1.00 41.78 93 ALA A CA 1
ATOM 724 C C . ALA A 1 93 ? -57.450 49.228 37.300 1.00 41.78 93 ALA A C 1
ATOM 726 O O . ALA A 1 93 ? -57.415 48.544 36.253 1.00 41.78 93 ALA A O 1
#

Mean predicted aligned error: 14.35 Å

Radius of gyration: 32.23 Å; Cα contacts (8 Å, |Δi|>4): 11; chains: 1; bounding box: 74×64×71 Å

Sequence (93 aa):
LYKRIMDFTDHWTKVGKALGTAVDTYNKASGTLERRVLVTARRLRELRSGTEEEIPVPPAVESLPRPSIQHAGPEEAPETDTGANDNQNQKEA

Foldseek 3Di:
DVVVVVVVVVVVVVVLVVVVVVLVVVVVVLVCCVPPVQVVVVVVVVVDVDDPDHDDRDDDDPDDDDDDPPPPPDDPDPPPPPPDDDDDDDDDD

InterPro domains:
  IPR003798 DNA recombination RmuC [PF02646] (1-52)

Organism: NCBI:txid178606

Solvent-accessible surface area (backbone atoms only — not comparable to full-atom values): 6272 Å² total; per-residue (Å²): 111,68,66,62,52,53,57,47,52,56,52,49,53,52,51,54,51,53,50,51,55,50,52,53,50,49,53,54,50,49,56,43,41,60,70,48,49,54,51,49,51,53,51,51,47,77,75,36,101,57,77,91,75,75,83,83,76,77,80,83,85,84,78,72,84,77,80,76,82,77,77,77,73,81,79,80,74,80,78,80,81,77,72,85,76,90,77,88,88,90,75,89,135

Secondary structure (DSSP, 8-state):
-HHHHHHHHHHHHHHHHHHHHHHHHHHHHHHHIIIIIIHHHHHHHHHS----PPPPPPPP---PPPPP---PPP-------------------

pLDDT: mean 75.29, std 16.35, range [41.78, 95.56]